Protein AF-A0A1B2DSV4-F1 (afdb_monomer)

Secondary structure (DSSP, 8-state):
----HHHHHHHHHHHHHHHHHHHHTT---HHHHHHHHHHHHHTHHHHHHHHHHHHTTT---GGGS-TTHHHHHHHHHH-TT-

Radius of gyration: 12.59 Å; Cα contacts (8 Å, |Δi|>4): 50; chains: 1; bounding box: 25×32×31 Å

Nearest PDB structures (foldseek):
  5vxj-assembly5_I  TM=3.387E-01  e=8.291E+00  Shigella flexneri

Mean predicted aligned error: 4.22 Å

pLDDT: mean 91.2, std 10.88, range [46.25, 98.12]

Organism: NCBI:txid1870819

Structure (mmCIF, N/CA/C/O backbone):
data_AF-A0A1B2DSV4-F1
#
_entry.id   AF-A0A1B2DSV4-F1
#
loop_
_atom_site.group_PDB
_atom_site.id
_atom_site.type_symbol
_atom_site.label_atom_id
_atom_site.label_alt_id
_atom_site.label_comp_id
_atom_site.label_asym_id
_atom_site.label_entity_id
_atom_site.label_seq_id
_atom_site.pdbx_PDB_ins_code
_atom_site.Cartn_x
_atom_site.Cartn_y
_atom_site.Cartn_z
_atom_site.occupancy
_atom_site.B_iso_or_equiv
_atom_site.auth_seq_id
_atom_site.auth_comp_id
_atom_site.auth_asym_id
_atom_site.auth_atom_id
_atom_site.pdbx_PDB_model_num
ATOM 1 N N . MET A 1 1 ? 5.707 17.286 -14.722 1.00 59.00 1 MET A N 1
ATOM 2 C CA . MET A 1 1 ? 7.011 16.711 -14.346 1.00 59.00 1 MET A CA 1
ATOM 3 C C . MET A 1 1 ? 6.694 15.298 -13.925 1.00 59.00 1 MET A C 1
ATOM 5 O O . MET A 1 1 ? 5.962 15.140 -12.957 1.00 59.00 1 MET A O 1
ATOM 9 N N . ASP A 1 2 ? 7.079 14.314 -14.729 1.00 84.94 2 ASP A N 1
ATOM 10 C CA . ASP A 1 2 ? 6.800 12.915 -14.412 1.00 84.94 2 ASP A CA 1
ATOM 11 C C . ASP A 1 2 ? 7.879 12.399 -13.465 1.00 84.94 2 ASP A C 1
ATOM 13 O O . ASP A 1 2 ? 9.061 12.667 -13.678 1.00 84.94 2 ASP A O 1
ATOM 17 N N . LEU A 1 3 ? 7.463 11.690 -12.416 1.00 90.12 3 LEU A N 1
ATOM 18 C CA . LEU A 1 3 ? 8.383 11.032 -11.494 1.00 90.12 3 LEU A CA 1
ATOM 19 C C . LEU A 1 3 ? 9.053 9.849 -12.192 1.00 90.12 3 LEU A C 1
ATOM 21 O O . LEU A 1 3 ? 8.389 9.065 -12.886 1.00 90.12 3 LEU A O 1
ATOM 25 N N . ASN A 1 4 ? 10.352 9.693 -11.969 1.00 94.94 4 ASN A N 1
ATOM 26 C CA . ASN A 1 4 ? 11.075 8.501 -12.384 1.00 94.94 4 ASN A CA 1
ATOM 27 C C . ASN A 1 4 ? 10.704 7.290 -11.500 1.00 94.94 4 ASN A C 1
ATOM 29 O O . ASN A 1 4 ? 9.934 7.397 -10.545 1.00 94.94 4 ASN A O 1
ATOM 33 N N . LEU A 1 5 ? 11.226 6.110 -11.841 1.00 94.62 5 LEU A N 1
ATOM 34 C CA . LEU A 1 5 ? 10.889 4.861 -11.156 1.00 94.62 5 LEU A CA 1
ATOM 35 C C . LEU A 1 5 ? 11.231 4.883 -9.657 1.00 94.62 5 LEU A C 1
ATOM 37 O O . LEU A 1 5 ? 10.417 4.467 -8.835 1.00 94.62 5 LEU A O 1
ATOM 41 N N . GLU A 1 6 ? 12.415 5.388 -9.312 1.00 95.69 6 GLU A N 1
ATOM 42 C CA . GLU A 1 6 ? 12.906 5.462 -7.933 1.00 95.69 6 GLU A CA 1
ATOM 43 C C . GLU A 1 6 ? 12.102 6.477 -7.121 1.00 95.69 6 GLU A C 1
ATOM 45 O O . GLU A 1 6 ? 11.721 6.203 -5.985 1.00 95.69 6 GLU A O 1
ATOM 50 N N . GLU A 1 7 ? 11.768 7.618 -7.724 1.00 96.81 7 GLU A N 1
ATOM 51 C CA . GLU A 1 7 ? 10.935 8.648 -7.102 1.00 96.81 7 GLU A CA 1
ATOM 52 C C . GLU A 1 7 ? 9.511 8.146 -6.842 1.00 96.81 7 GLU A C 1
ATOM 54 O O . GLU A 1 7 ? 8.970 8.372 -5.759 1.00 96.81 7 GLU A O 1
ATOM 59 N N . LYS A 1 8 ? 8.906 7.426 -7.799 1.00 95.50 8 LYS A N 1
ATOM 60 C CA . LYS A 1 8 ? 7.592 6.786 -7.611 1.00 95.50 8 LYS A CA 1
ATOM 61 C C . LYS A 1 8 ? 7.632 5.758 -6.489 1.00 95.50 8 LYS A C 1
ATOM 63 O O . LYS A 1 8 ? 6.736 5.744 -5.646 1.00 95.50 8 LYS A O 1
ATOM 68 N N . PHE A 1 9 ? 8.667 4.917 -6.478 1.00 96.44 9 PHE A N 1
ATOM 69 C CA . PHE A 1 9 ? 8.868 3.924 -5.432 1.00 96.44 9 PHE A CA 1
ATOM 70 C C . PHE A 1 9 ? 8.967 4.584 -4.056 1.00 96.44 9 PHE A C 1
ATOM 72 O O . PHE A 1 9 ? 8.144 4.304 -3.185 1.00 96.44 9 PHE A O 1
ATOM 79 N N . ALA A 1 10 ? 9.911 5.511 -3.889 1.00 97.44 10 ALA A N 1
ATOM 80 C CA . ALA A 1 10 ? 10.158 6.193 -2.624 1.00 97.44 10 ALA A CA 1
ATOM 81 C C . ALA A 1 10 ? 8.924 6.955 -2.123 1.00 97.44 10 ALA A C 1
ATOM 83 O O . ALA A 1 10 ? 8.581 6.871 -0.944 1.00 97.44 10 ALA A O 1
ATOM 84 N N . LEU A 1 11 ? 8.218 7.654 -3.017 1.00 97.38 11 LEU A N 1
ATOM 85 C CA . LEU A 1 11 ? 7.003 8.376 -2.653 1.00 97.38 11 LEU A CA 1
ATOM 86 C C . LEU A 1 11 ? 5.901 7.428 -2.166 1.00 97.38 11 LEU A C 1
ATOM 88 O O . LEU A 1 11 ? 5.243 7.723 -1.170 1.00 97.38 11 LEU A O 1
ATOM 92 N N . MET A 1 12 ? 5.709 6.284 -2.828 1.00 97.50 12 MET A N 1
ATOM 93 C CA . MET A 1 12 ? 4.692 5.317 -2.413 1.00 97.50 12 MET A CA 1
ATOM 94 C C . MET A 1 12 ? 4.988 4.715 -1.036 1.00 97.50 12 MET A C 1
ATOM 96 O O . MET A 1 12 ? 4.056 4.525 -0.260 1.00 97.50 12 MET A O 1
ATOM 100 N N . ILE A 1 13 ? 6.260 4.466 -0.696 1.00 97.94 13 ILE A N 1
ATOM 101 C CA . ILE A 1 13 ? 6.636 4.015 0.656 1.00 97.94 13 ILE A CA 1
ATOM 102 C C . ILE A 1 13 ? 6.151 5.016 1.709 1.00 97.94 13 ILE A C 1
ATOM 104 O O . ILE A 1 13 ? 5.440 4.629 2.635 1.00 97.94 13 ILE A O 1
ATOM 108 N N . ILE A 1 14 ? 6.447 6.304 1.512 1.00 98.12 14 ILE A N 1
ATOM 109 C CA . ILE A 1 14 ? 6.045 7.373 2.438 1.00 98.12 14 ILE A CA 1
ATOM 110 C C . ILE A 1 14 ? 4.518 7.462 2.546 1.00 98.12 14 ILE A C 1
ATOM 112 O O . ILE A 1 14 ? 3.979 7.632 3.641 1.00 98.12 14 ILE A O 1
ATOM 116 N N . ILE A 1 15 ? 3.807 7.348 1.420 1.00 97.75 15 ILE A N 1
ATOM 117 C CA . ILE A 1 15 ? 2.340 7.378 1.391 1.00 97.75 15 ILE A CA 1
ATOM 118 C C . ILE A 1 15 ? 1.760 6.206 2.190 1.00 97.75 15 ILE A C 1
ATOM 120 O O . ILE A 1 15 ? 0.857 6.412 2.997 1.00 97.75 15 ILE A O 1
ATOM 124 N N . VAL A 1 16 ? 2.278 4.993 1.989 1.00 98.12 16 VAL A N 1
ATOM 125 C CA . VAL A 1 16 ? 1.817 3.779 2.674 1.00 98.12 16 VAL A CA 1
ATOM 126 C C . VAL A 1 16 ? 2.062 3.859 4.182 1.00 98.12 16 VAL A C 1
ATOM 128 O O . VAL A 1 16 ? 1.147 3.577 4.957 1.00 98.12 16 VAL A O 1
ATOM 131 N N . GLU A 1 17 ? 3.251 4.298 4.600 1.00 97.88 17 GLU A N 1
ATOM 132 C CA . GLU A 1 17 ? 3.580 4.540 6.013 1.00 97.88 17 GLU A CA 1
ATOM 133 C C . GLU A 1 17 ? 2.630 5.573 6.633 1.00 97.88 17 GLU A C 1
ATOM 135 O O . GLU A 1 17 ? 1.989 5.314 7.652 1.00 97.88 17 GLU A O 1
ATOM 140 N N . SER A 1 18 ? 2.454 6.712 5.959 1.00 97.50 18 SER A N 1
ATOM 141 C CA . SER A 1 18 ? 1.567 7.785 6.424 1.00 97.50 18 SER A CA 1
ATOM 142 C C . SER A 1 18 ? 0.110 7.329 6.514 1.00 97.50 18 SER A C 1
ATOM 144 O O . SER A 1 18 ? -0.619 7.724 7.425 1.00 97.50 18 SER A O 1
ATOM 146 N N . TYR A 1 19 ? -0.336 6.495 5.574 1.00 97.81 19 TYR A N 1
ATOM 147 C CA . TYR A 1 19 ? -1.697 5.976 5.566 1.00 97.81 19 TYR A CA 1
ATOM 148 C C . TYR A 1 19 ? -1.924 4.956 6.687 1.00 97.81 19 TYR A C 1
ATOM 150 O O . TYR A 1 19 ? -2.959 5.005 7.348 1.00 97.81 19 TYR A O 1
ATOM 158 N N . ASN A 1 20 ? -0.944 4.096 6.980 1.00 97.56 20 ASN A N 1
ATOM 159 C CA . ASN A 1 20 ? -0.991 3.215 8.150 1.00 97.56 20 ASN A CA 1
ATOM 160 C C . ASN A 1 20 ? -1.172 4.004 9.461 1.00 97.56 20 ASN A C 1
ATOM 162 O O . ASN A 1 20 ? -2.007 3.649 10.303 1.00 97.56 20 ASN A O 1
ATOM 166 N N . ASP A 1 21 ? -0.435 5.102 9.613 1.00 96.81 21 ASP A N 1
ATOM 167 C CA . ASP A 1 21 ? -0.549 5.976 10.782 1.00 96.81 21 ASP A CA 1
ATOM 168 C C . ASP A 1 21 ? -1.911 6.685 10.827 1.00 96.81 21 ASP A C 1
ATOM 170 O O . ASP A 1 21 ? -2.528 6.801 11.891 1.00 96.81 21 ASP A O 1
ATOM 174 N N . ALA A 1 22 ? -2.433 7.108 9.671 1.00 96.88 22 ALA A N 1
ATOM 175 C CA . ALA A 1 22 ? -3.761 7.707 9.564 1.00 96.88 22 ALA A CA 1
ATOM 176 C C . ALA A 1 22 ? -4.879 6.727 9.956 1.00 96.88 22 ALA A C 1
ATOM 178 O O . ALA A 1 22 ? -5.807 7.133 10.660 1.00 96.88 22 ALA A O 1
ATOM 179 N N . ILE A 1 23 ? -4.785 5.449 9.565 1.00 96.25 23 ILE A N 1
ATOM 180 C CA . ILE A 1 23 ? -5.734 4.404 9.991 1.00 96.25 23 ILE A CA 1
ATOM 181 C C . ILE A 1 23 ? -5.680 4.256 11.513 1.00 96.25 23 ILE A C 1
ATOM 183 O O . ILE A 1 23 ? -6.711 4.346 12.177 1.00 96.25 23 ILE A O 1
ATOM 187 N N . SER A 1 24 ? -4.474 4.119 12.071 1.00 94.12 24 SER A N 1
ATOM 188 C CA . SER A 1 24 ? -4.259 3.989 13.521 1.00 94.12 24 SER A CA 1
ATOM 189 C C . SER A 1 24 ? -4.830 5.180 14.305 1.00 94.12 24 SER A C 1
ATOM 191 O O . SER A 1 24 ? -5.318 5.030 15.424 1.00 94.12 24 SER A O 1
ATOM 193 N N . GLY A 1 25 ? -4.803 6.373 13.705 1.00 93.81 25 GLY A N 1
ATOM 194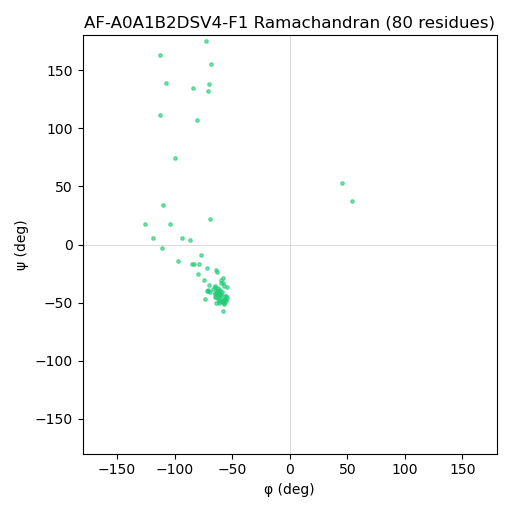 C CA . GLY A 1 25 ? -5.360 7.601 14.265 1.00 93.81 25 GLY A CA 1
ATOM 195 C C . GLY A 1 25 ? -6.849 7.852 13.991 1.00 93.81 25 GLY A C 1
ATOM 196 O O . GLY A 1 25 ? -7.320 8.925 14.370 1.00 93.81 25 GLY A O 1
ATOM 197 N N . ASN A 1 26 ? -7.580 6.938 13.335 1.00 91.56 26 ASN A N 1
ATOM 198 C CA . ASN A 1 26 ? -8.960 7.142 12.849 1.00 91.56 26 ASN A CA 1
ATOM 199 C C . ASN A 1 26 ? -9.126 8.395 11.959 1.00 91.56 26 ASN A C 1
ATOM 201 O O . ASN A 1 26 ? -10.119 9.116 12.049 1.00 91.56 26 ASN A O 1
ATOM 205 N N . LYS A 1 27 ? -8.125 8.676 11.120 1.00 93.38 27 LYS A N 1
ATOM 206 C CA . LYS 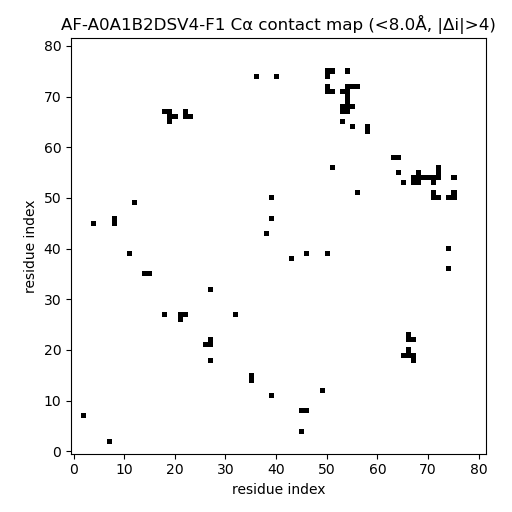A 1 27 ? -8.078 9.808 10.172 1.00 93.38 27 LYS A CA 1
ATOM 207 C C . LYS A 1 27 ? -7.977 9.358 8.712 1.00 93.38 27 LYS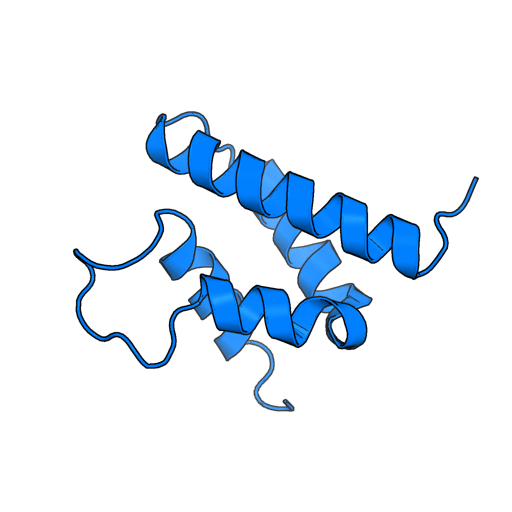 A C 1
ATOM 209 O O . LYS A 1 27 ? -7.759 10.188 7.838 1.00 93.38 27 LYS A O 1
ATOM 214 N N . ALA A 1 28 ? -8.060 8.056 8.455 1.00 91.38 28 ALA A N 1
ATOM 215 C CA . ALA A 1 28 ? -8.024 7.521 7.104 1.00 91.38 28 ALA A CA 1
ATOM 216 C C . ALA A 1 28 ? -9.325 7.851 6.361 1.00 91.38 28 ALA A C 1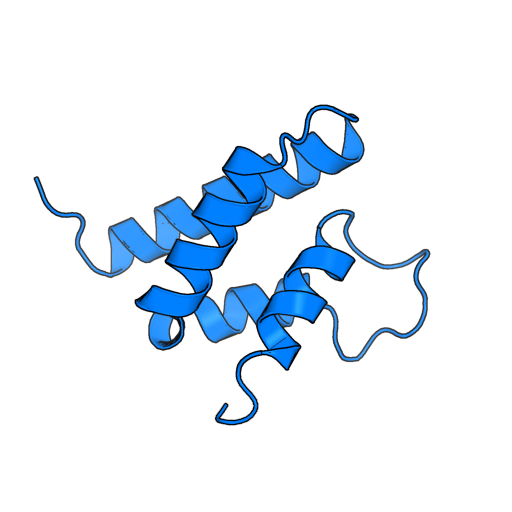
ATOM 218 O O . ALA A 1 28 ? -10.418 7.639 6.885 1.00 91.38 28 ALA A O 1
ATOM 219 N N . GLU A 1 29 ? -9.190 8.351 5.136 1.00 92.12 29 GLU A N 1
ATOM 220 C CA . GLU A 1 29 ? -10.311 8.652 4.249 1.00 92.12 29 GLU A CA 1
ATOM 221 C C . GLU A 1 29 ? -10.369 7.626 3.102 1.00 92.12 29 GLU A C 1
ATOM 223 O O . GLU A 1 29 ? -9.341 7.235 2.544 1.00 92.12 29 GLU A O 1
ATOM 228 N N . GLU A 1 30 ? -11.575 7.183 2.738 1.00 88.94 30 GLU A N 1
ATOM 229 C CA . GLU A 1 30 ? -11.799 6.109 1.754 1.00 88.94 30 GLU A CA 1
ATOM 230 C C . GLU A 1 30 ? -11.304 6.470 0.341 1.00 88.94 30 GLU A C 1
ATOM 232 O O . GLU A 1 30 ? -10.660 5.663 -0.325 1.00 88.94 30 GLU A O 1
ATOM 237 N N . ASN A 1 31 ? -11.499 7.719 -0.084 1.00 92.31 31 ASN A N 1
ATOM 238 C CA . ASN A 1 31 ? -10.961 8.267 -1.337 1.00 92.31 31 ASN A CA 1
ATOM 239 C C . ASN A 1 31 ? -9.426 8.158 -1.424 1.00 92.31 31 ASN A C 1
ATOM 241 O O . ASN A 1 31 ? -8.879 7.935 -2.505 1.00 92.31 31 ASN A O 1
ATOM 245 N N . ILE A 1 32 ? -8.716 8.311 -0.301 1.00 94.56 32 ILE A N 1
ATOM 246 C CA . ILE A 1 32 ? -7.259 8.149 -0.254 1.00 94.56 32 ILE A CA 1
ATOM 247 C C . ILE A 1 32 ? -6.889 6.672 -0.402 1.00 94.56 32 ILE A C 1
ATOM 249 O O . ILE A 1 32 ? -5.957 6.356 -1.144 1.00 94.56 32 ILE A O 1
ATOM 253 N N . ALA A 1 33 ? -7.649 5.766 0.219 1.00 95.00 33 ALA A N 1
ATOM 254 C CA . ALA A 1 33 ? -7.472 4.322 0.062 1.00 95.00 33 ALA A CA 1
ATOM 255 C C . ALA A 1 33 ? -7.551 3.899 -1.414 1.00 95.00 33 ALA A C 1
ATOM 257 O O . ALA A 1 33 ? -6.682 3.175 -1.907 1.00 95.00 33 ALA A O 1
ATOM 258 N N . GLU A 1 34 ? -8.560 4.388 -2.140 1.00 95.31 34 GLU A N 1
ATOM 259 C CA . GLU A 1 34 ? -8.753 4.081 -3.561 1.00 95.31 34 GLU A CA 1
ATOM 260 C C . GLU A 1 34 ? -7.595 4.585 -4.430 1.00 95.31 34 GLU A C 1
ATOM 262 O O . GLU A 1 34 ? -7.129 3.866 -5.318 1.00 95.31 34 GLU A O 1
ATOM 267 N N . LEU A 1 35 ? -7.080 5.788 -4.154 1.00 96.38 35 LEU A N 1
ATOM 268 C CA . LEU A 1 35 ? -5.924 6.343 -4.865 1.00 96.38 35 LEU A CA 1
ATOM 269 C C . LEU A 1 35 ? -4.654 5.527 -4.611 1.00 96.38 35 LEU A C 1
ATOM 271 O O . LEU A 1 35 ? -3.929 5.203 -5.556 1.00 96.38 35 LEU A O 1
ATOM 275 N N . ILE A 1 36 ? -4.398 5.162 -3.352 1.00 97.19 36 ILE A N 1
ATOM 276 C CA . ILE A 1 36 ? -3.258 4.315 -2.980 1.00 97.19 36 ILE A CA 1
ATOM 277 C C . ILE A 1 36 ? -3.365 2.968 -3.696 1.00 97.19 36 ILE A C 1
ATOM 279 O O . ILE A 1 36 ? -2.414 2.543 -4.353 1.00 97.19 36 ILE A O 1
ATOM 283 N N . LYS A 1 37 ? -4.540 2.334 -3.644 1.00 96.62 37 LYS A N 1
ATOM 284 C CA . LYS A 1 37 ? -4.813 1.058 -4.310 1.00 96.62 37 LYS A CA 1
ATOM 285 C C . LYS A 1 37 ? -4.585 1.146 -5.816 1.00 96.62 37 LYS A C 1
ATOM 287 O O . LYS A 1 37 ? -3.893 0.297 -6.374 1.00 96.62 37 LYS A O 1
ATOM 292 N N . TYR A 1 38 ? -5.114 2.180 -6.469 1.00 95.75 38 TYR A N 1
ATOM 293 C CA . TYR A 1 38 ? -4.921 2.404 -7.902 1.00 95.75 38 TYR A CA 1
ATOM 294 C C . TYR A 1 38 ? -3.437 2.473 -8.274 1.00 95.75 38 TYR A C 1
ATOM 296 O O . TYR A 1 38 ? -3.008 1.807 -9.217 1.00 95.75 38 TYR A O 1
ATOM 304 N N . HIS A 1 39 ? -2.640 3.240 -7.529 1.00 95.94 39 HIS A N 1
ATOM 305 C CA . HIS A 1 39 ? -1.216 3.392 -7.815 1.00 95.94 39 HIS A CA 1
ATOM 306 C C . HIS A 1 39 ? -0.402 2.129 -7.505 1.00 95.94 39 HIS A C 1
ATOM 308 O O . HIS A 1 39 ? 0.451 1.759 -8.312 1.00 95.94 39 HIS A O 1
ATOM 314 N N . LEU A 1 40 ? -0.698 1.439 -6.400 1.00 96.38 40 LEU A N 1
ATOM 315 C CA . LEU A 1 40 ? -0.061 0.165 -6.054 1.00 96.38 40 LEU A CA 1
ATOM 316 C C . LEU A 1 40 ? -0.328 -0.917 -7.107 1.00 96.38 40 LEU A C 1
ATOM 318 O O . LEU A 1 40 ? 0.591 -1.650 -7.451 1.00 96.38 40 LEU A O 1
ATOM 322 N N . ILE A 1 41 ? -1.548 -0.991 -7.651 1.00 95.31 41 ILE A N 1
ATOM 323 C CA . ILE A 1 41 ? -1.902 -1.958 -8.703 1.00 95.31 41 ILE A CA 1
ATOM 324 C C . ILE A 1 41 ? -1.294 -1.554 -10.050 1.00 95.31 41 ILE A C 1
ATOM 326 O O . ILE A 1 41 ? -0.707 -2.380 -10.745 1.00 95.31 41 ILE A O 1
ATOM 330 N N . ARG A 1 42 ? -1.414 -0.280 -10.442 1.00 94.06 42 ARG A N 1
ATOM 331 C CA . ARG A 1 42 ? -0.929 0.196 -11.747 1.00 94.06 42 ARG A CA 1
ATOM 332 C C . ARG A 1 42 ? 0.577 -0.002 -11.909 1.00 94.06 42 ARG A C 1
ATOM 334 O O . ARG A 1 42 ? 1.034 -0.344 -12.996 1.00 94.06 42 ARG A O 1
ATOM 341 N N . ASP A 1 43 ? 1.331 0.236 -10.842 1.00 94.62 43 ASP A N 1
ATOM 342 C CA . ASP A 1 43 ? 2.787 0.143 -10.813 1.00 94.62 43 ASP A CA 1
ATOM 343 C C . ASP A 1 43 ? 3.243 -1.072 -9.955 1.00 94.62 43 ASP A C 1
ATOM 345 O O . ASP A 1 43 ? 4.284 -1.035 -9.300 1.00 94.62 43 ASP A O 1
ATOM 349 N N . VAL A 1 44 ? 2.478 -2.179 -9.958 1.00 94.44 44 VAL A N 1
ATOM 350 C CA . VAL A 1 44 ? 2.689 -3.346 -9.066 1.00 94.44 44 VAL A CA 1
ATOM 351 C C . VAL A 1 44 ? 4.100 -3.929 -9.124 1.00 94.44 44 VAL A C 1
ATOM 353 O O . VAL A 1 44 ? 4.666 -4.276 -8.091 1.00 94.44 44 VAL A O 1
ATOM 356 N N . ASN A 1 45 ? 4.727 -3.950 -10.303 1.00 94.31 45 ASN A N 1
ATOM 357 C CA . ASN A 1 45 ? 6.067 -4.514 -10.495 1.00 94.31 45 ASN A CA 1
ATOM 358 C C . ASN A 1 45 ? 7.138 -3.854 -9.615 1.00 94.31 45 ASN A C 1
ATOM 360 O O . ASN A 1 45 ? 8.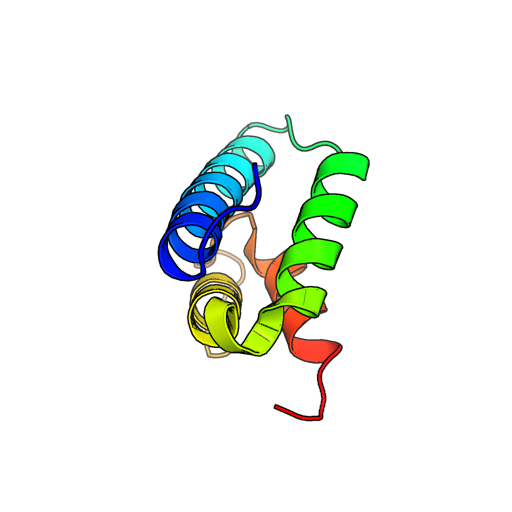119 -4.504 -9.262 1.00 94.31 45 ASN A O 1
ATOM 364 N N . ILE A 1 46 ? 6.967 -2.577 -9.256 1.00 96.19 46 ILE A N 1
ATOM 365 C CA . ILE A 1 46 ? 7.894 -1.884 -8.351 1.00 96.19 46 ILE A CA 1
ATOM 366 C C . ILE A 1 46 ? 7.425 -1.873 -6.897 1.00 96.19 46 ILE A C 1
ATOM 368 O O . ILE A 1 46 ? 8.219 -1.578 -6.010 1.00 96.19 46 ILE A O 1
ATOM 372 N N . HIS A 1 47 ? 6.160 -2.201 -6.635 1.00 96.25 47 HIS A N 1
ATOM 373 C CA . HIS A 1 47 ? 5.559 -2.131 -5.302 1.00 96.25 47 HIS A CA 1
ATOM 374 C C . HIS A 1 47 ? 5.239 -3.497 -4.695 1.00 96.25 47 HIS A C 1
ATOM 376 O O . HIS A 1 47 ? 4.818 -3.551 -3.543 1.00 96.25 47 HIS A O 1
ATOM 382 N N . ILE A 1 48 ? 5.465 -4.601 -5.409 1.00 94.94 48 ILE A N 1
ATOM 383 C CA . ILE A 1 48 ? 5.083 -5.938 -4.948 1.00 94.94 48 ILE A CA 1
ATOM 384 C C . ILE A 1 48 ? 5.666 -6.282 -3.574 1.00 94.94 48 ILE A C 1
ATOM 386 O O . ILE A 1 48 ? 4.948 -6.728 -2.683 1.00 94.94 48 ILE A O 1
ATOM 390 N N . ASN A 1 49 ? 6.942 -5.974 -3.346 1.00 94.88 49 ASN A N 1
ATOM 391 C CA . ASN A 1 49 ? 7.580 -6.217 -2.053 1.00 94.88 49 ASN A CA 1
ATOM 392 C C . ASN A 1 49 ? 6.963 -5.362 -0.939 1.00 94.88 49 ASN A C 1
ATOM 394 O O . ASN A 1 49 ? 6.822 -5.832 0.185 1.00 94.88 49 ASN A O 1
ATOM 398 N N . THR A 1 50 ? 6.562 -4.127 -1.252 1.00 96.44 50 THR A N 1
ATOM 399 C CA . THR A 1 50 ? 5.833 -3.254 -0.327 1.00 96.44 50 THR A CA 1
ATOM 400 C C . THR A 1 50 ? 4.476 -3.863 0.013 1.00 96.44 50 THR A C 1
ATOM 402 O O . THR A 1 50 ? 4.163 -4.014 1.190 1.00 96.44 50 THR A O 1
ATOM 405 N N . ILE A 1 51 ? 3.699 -4.273 -0.995 1.00 97.06 51 ILE A N 1
ATOM 406 C CA . ILE A 1 51 ? 2.384 -4.898 -0.802 1.00 97.06 51 ILE A CA 1
ATOM 407 C C . ILE A 1 51 ? 2.524 -6.137 0.088 1.00 97.06 51 ILE A C 1
ATOM 409 O O . ILE A 1 51 ? 1.855 -6.218 1.113 1.00 97.06 51 ILE A O 1
ATOM 413 N N . CYS A 1 52 ? 3.439 -7.056 -0.232 1.00 94.75 52 CYS A N 1
ATOM 414 C CA . CYS A 1 52 ? 3.653 -8.277 0.549 1.00 94.75 52 CYS A CA 1
ATOM 415 C C . CYS A 1 52 ? 4.113 -7.992 1.987 1.00 94.75 52 CYS A C 1
ATOM 417 O O . CYS A 1 52 ? 3.596 -8.600 2.926 1.00 94.75 52 CYS A O 1
ATOM 419 N N . TYR A 1 53 ? 5.046 -7.051 2.174 1.00 95.12 53 TYR A N 1
ATOM 420 C CA . TYR A 1 53 ? 5.542 -6.668 3.498 1.00 95.12 53 TYR A CA 1
ATOM 421 C C . TYR A 1 53 ? 4.413 -6.175 4.408 1.00 95.12 53 TYR A C 1
ATOM 423 O O . TYR A 1 53 ? 4.293 -6.627 5.550 1.00 95.12 53 TYR A O 1
ATOM 431 N N . TRP A 1 54 ? 3.568 -5.278 3.896 1.00 96.94 54 TRP A N 1
ATOM 432 C CA . TRP A 1 54 ? 2.468 -4.705 4.668 1.00 96.94 54 TRP A CA 1
ATOM 433 C C . TRP A 1 54 ? 1.252 -5.631 4.757 1.00 96.94 54 TRP A C 1
ATOM 435 O O . TRP A 1 54 ? 0.507 -5.543 5.725 1.00 96.94 54 TRP A O 1
ATOM 445 N N . ALA A 1 55 ? 1.052 -6.534 3.795 1.00 95.62 55 ALA A N 1
ATOM 446 C CA . ALA A 1 55 ? -0.034 -7.512 3.820 1.00 95.62 55 ALA A CA 1
ATOM 447 C C . ALA A 1 55 ? 0.178 -8.623 4.855 1.00 95.62 55 ALA A C 1
ATOM 449 O O . ALA A 1 55 ? -0.800 -9.277 5.228 1.00 95.62 55 ALA A O 1
ATOM 450 N N . LYS A 1 56 ? 1.424 -8.844 5.312 1.00 94.19 56 LYS A N 1
ATOM 451 C CA . LYS A 1 56 ? 1.758 -9.845 6.340 1.00 94.19 56 LYS A CA 1
ATOM 452 C C . LYS A 1 56 ? 1.056 -11.181 6.055 1.00 94.19 56 LYS A C 1
ATOM 454 O O . LYS A 1 56 ? 0.289 -11.672 6.878 1.00 94.19 56 LYS A O 1
ATOM 459 N N . LEU A 1 57 ? 1.236 -11.702 4.837 1.00 88.88 57 LEU A N 1
ATOM 460 C CA . LEU A 1 57 ? 0.489 -12.870 4.344 1.00 88.88 57 LEU A CA 1
ATOM 461 C C . LEU A 1 57 ? 0.768 -14.148 5.149 1.00 88.88 57 LEU A C 1
ATOM 463 O O . LEU A 1 57 ? -0.085 -15.024 5.181 1.00 88.88 57 LEU A O 1
ATOM 467 N N . ASP A 1 58 ? 1.919 -14.214 5.822 1.00 87.19 58 ASP A N 1
ATOM 468 C CA . ASP A 1 58 ? 2.328 -15.339 6.670 1.00 87.19 58 ASP A CA 1
ATOM 469 C C . ASP A 1 58 ? 1.957 -15.161 8.161 1.00 87.19 58 ASP A C 1
ATOM 471 O O . ASP A 1 58 ? 2.380 -15.962 8.991 1.00 87.19 58 ASP A O 1
ATOM 475 N N . GLU A 1 59 ? 1.228 -14.099 8.530 1.00 88.88 59 GLU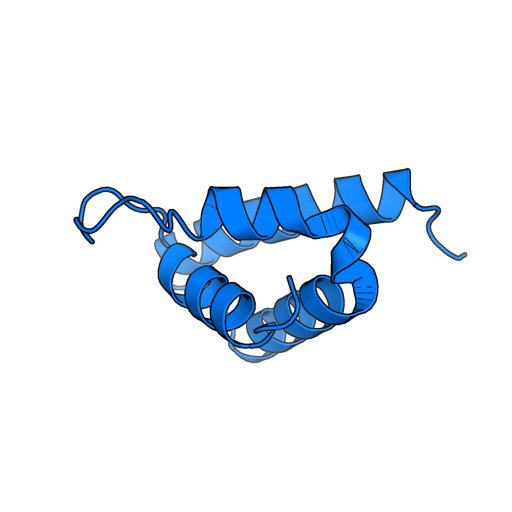 A N 1
ATOM 476 C CA . GLU A 1 59 ? 0.799 -13.834 9.913 1.00 88.88 59 GLU A CA 1
ATOM 477 C C . GLU A 1 59 ? -0.721 -13.971 10.034 1.00 88.88 59 GLU A C 1
ATOM 479 O O . GLU A 1 59 ? -1.476 -13.146 9.516 1.00 88.88 59 GLU A O 1
ATOM 484 N N . ASP A 1 60 ? -1.187 -14.996 10.737 1.00 80.50 60 ASP A N 1
ATOM 485 C CA . ASP A 1 60 ? -2.620 -15.219 10.948 1.00 80.50 60 ASP A CA 1
ATOM 486 C C . ASP A 1 60 ? -3.163 -14.426 12.150 1.00 80.50 60 ASP A C 1
ATOM 488 O O . ASP A 1 60 ? -4.378 -14.222 12.254 1.00 80.50 60 ASP A O 1
ATOM 492 N N . ASP A 1 61 ? -2.288 -13.940 13.039 1.00 86.69 61 ASP A N 1
ATOM 493 C CA . ASP A 1 61 ? -2.689 -13.167 14.211 1.00 86.69 61 ASP A CA 1
ATOM 494 C C . ASP A 1 61 ? -2.977 -11.700 13.859 1.00 86.69 61 ASP A C 1
ATOM 496 O O . ASP A 1 61 ? -2.079 -10.890 13.627 1.00 86.69 61 ASP A O 1
ATOM 500 N N . ILE A 1 62 ? -4.262 -11.340 13.863 1.00 78.94 62 ILE A N 1
ATOM 501 C CA . ILE A 1 62 ? -4.752 -9.986 13.570 1.00 78.94 62 ILE A CA 1
ATOM 502 C C . ILE A 1 62 ? -4.260 -8.961 14.611 1.00 78.94 62 ILE A C 1
ATOM 504 O O . ILE A 1 62 ? -4.200 -7.768 14.309 1.00 78.94 62 ILE A O 1
ATOM 508 N N . GLU A 1 63 ? -3.879 -9.383 15.818 1.00 82.50 63 GLU A N 1
ATOM 509 C CA . GLU A 1 63 ? -3.329 -8.472 16.829 1.00 82.50 63 GLU A CA 1
ATOM 510 C C . GLU A 1 63 ? -1.850 -8.131 16.577 1.00 82.50 63 GLU A C 1
ATOM 512 O O . GLU A 1 63 ? -1.361 -7.122 17.088 1.00 82.50 63 GLU A O 1
ATOM 517 N N . ASN A 1 64 ? -1.146 -8.911 15.746 1.00 86.69 64 ASN A N 1
ATOM 518 C CA . ASN A 1 64 ? 0.278 -8.725 15.445 1.00 86.69 64 ASN A CA 1
A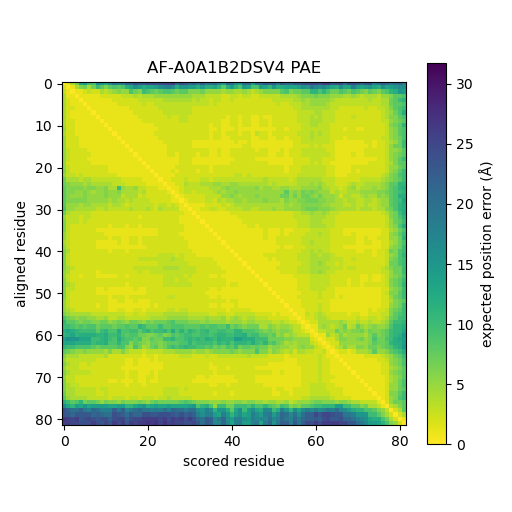TOM 519 C C . ASN A 1 64 ? 0.549 -8.101 14.061 1.00 86.69 64 ASN A C 1
ATOM 521 O O . ASN A 1 64 ? 1.659 -8.184 13.522 1.00 86.69 64 ASN A O 1
ATOM 525 N N . VAL A 1 65 ? -0.458 -7.480 13.446 1.00 93.12 65 VAL A N 1
ATOM 526 C CA . VAL A 1 65 ? -0.316 -6.871 12.119 1.00 93.12 65 VAL A CA 1
ATOM 527 C C . VAL A 1 65 ? -0.421 -5.348 12.152 1.00 93.12 65 VAL A C 1
ATOM 529 O O . VAL A 1 65 ? -0.899 -4.737 13.103 1.00 93.12 65 VAL A O 1
ATOM 532 N N . PHE A 1 66 ? 0.041 -4.709 11.079 1.00 95.19 66 PHE A N 1
ATOM 533 C CA . PHE A 1 66 ? -0.096 -3.265 10.899 1.00 95.19 66 PHE A CA 1
ATOM 534 C C . PHE A 1 66 ? -1.560 -2.873 10.676 1.00 95.19 66 PHE A C 1
ATOM 536 O O . PHE A 1 66 ? -2.332 -3.655 10.116 1.00 95.19 66 PHE A O 1
ATOM 543 N N . ALA A 1 67 ? -1.928 -1.634 10.995 1.00 95.88 67 ALA A N 1
ATOM 544 C CA . ALA A 1 67 ? -3.287 -1.136 10.782 1.00 95.88 67 ALA A CA 1
ATOM 545 C C . ALA A 1 67 ? -3.712 -1.181 9.301 1.00 95.88 67 ALA A C 1
ATOM 547 O O . ALA A 1 67 ? -4.869 -1.455 8.988 1.00 95.88 67 ALA A O 1
ATOM 548 N N . ILE A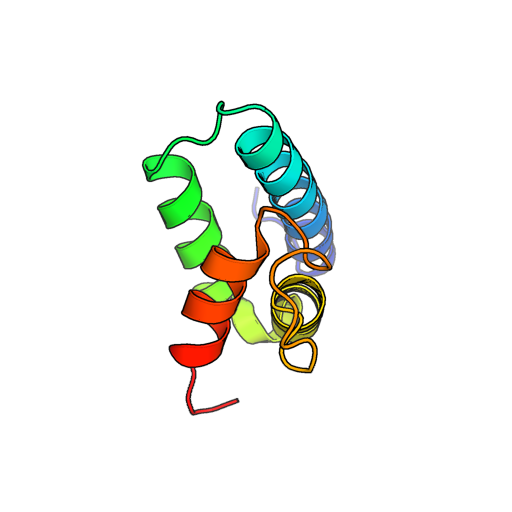 1 68 ? -2.769 -0.979 8.377 1.00 96.94 68 ILE A N 1
ATOM 549 C CA . ILE A 1 68 ? -3.008 -1.058 6.926 1.00 96.94 68 ILE A CA 1
ATOM 550 C C . ILE A 1 68 ? -3.105 -2.496 6.380 1.00 96.94 68 ILE A C 1
ATOM 552 O O . ILE A 1 68 ? -3.472 -2.704 5.223 1.00 96.94 68 ILE A O 1
ATOM 556 N N . THR A 1 69 ? -2.795 -3.509 7.189 1.00 96.56 69 THR A N 1
ATOM 557 C CA . THR A 1 69 ? -2.693 -4.903 6.729 1.00 96.56 69 THR A CA 1
ATOM 558 C C . THR A 1 69 ? -3.944 -5.413 6.008 1.00 96.56 69 THR A C 1
ATOM 560 O O . THR A 1 69 ? -3.788 -5.981 4.925 1.00 96.56 69 THR A O 1
ATOM 563 N N . PRO A 1 70 ? -5.183 -5.198 6.505 1.00 93.75 70 PRO A N 1
ATOM 564 C CA . PRO A 1 70 ? -6.382 -5.670 5.808 1.00 93.75 70 PRO A CA 1
ATOM 565 C C . PRO A 1 70 ? -6.512 -5.103 4.387 1.00 93.75 70 PRO A C 1
ATOM 567 O O . PRO 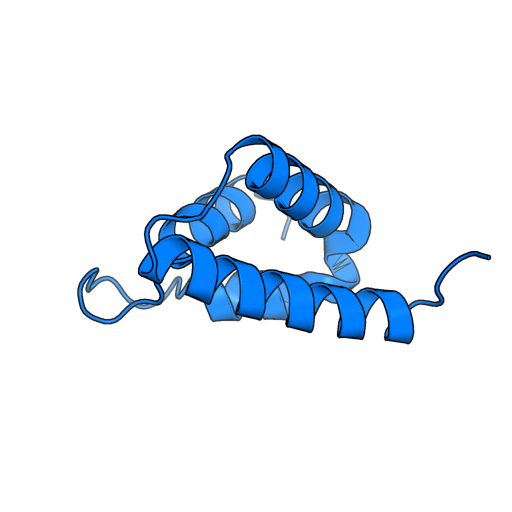A 1 70 ? -6.824 -5.838 3.453 1.00 93.75 70 PRO A O 1
ATOM 570 N N . PHE A 1 71 ? -6.193 -3.818 4.211 1.00 95.25 71 PHE A N 1
ATOM 571 C CA . PHE A 1 71 ? -6.199 -3.142 2.912 1.00 95.25 71 PHE A CA 1
ATOM 572 C C . PHE A 1 71 ? -5.139 -3.719 1.960 1.00 95.25 71 PHE A C 1
ATOM 574 O O . PHE A 1 71 ? -5.409 -3.966 0.787 1.00 95.25 71 PHE A O 1
ATOM 581 N N . MET A 1 72 ? -3.939 -4.002 2.467 1.00 96.31 72 MET A N 1
ATOM 582 C CA . MET A 1 72 ? -2.863 -4.582 1.656 1.00 96.31 72 MET A CA 1
ATOM 583 C C . MET A 1 72 ? -3.141 -6.034 1.260 1.00 96.31 72 MET A C 1
ATOM 585 O O . MET A 1 72 ? -2.820 -6.431 0.140 1.00 96.31 72 MET A O 1
ATOM 589 N N . ARG A 1 73 ? -3.795 -6.812 2.131 1.00 94.50 73 ARG A N 1
ATOM 590 C CA . ARG A 1 73 ? -4.276 -8.165 1.802 1.00 94.50 73 ARG A CA 1
ATOM 591 C C . ARG A 1 73 ? -5.296 -8.138 0.674 1.00 94.50 73 ARG A C 1
ATOM 593 O O . ARG A 1 73 ? -5.202 -8.952 -0.239 1.00 94.50 73 ARG A O 1
ATOM 600 N N . GLU A 1 74 ? -6.226 -7.186 0.699 1.00 93.12 74 GLU A N 1
ATOM 601 C CA . GLU A 1 74 ? -7.181 -7.006 -0.395 1.00 93.12 74 GLU A CA 1
ATOM 602 C C . GLU A 1 74 ? -6.447 -6.824 -1.731 1.00 93.12 74 GLU A C 1
ATOM 604 O O . GLU A 1 74 ? -6.717 -7.551 -2.685 1.00 93.12 74 GLU A O 1
ATOM 609 N N . ILE A 1 75 ? -5.450 -5.936 -1.775 1.00 94.06 75 ILE A N 1
ATOM 610 C CA . ILE A 1 75 ? -4.638 -5.689 -2.975 1.00 94.06 75 ILE A CA 1
ATOM 611 C C . ILE A 1 75 ? -3.889 -6.952 -3.412 1.00 94.06 75 ILE A C 1
ATOM 613 O O . ILE A 1 75 ? -3.969 -7.331 -4.580 1.00 94.06 75 ILE A O 1
ATOM 617 N N . ALA A 1 76 ? -3.215 -7.631 -2.481 1.00 91.62 76 ALA A N 1
ATOM 618 C CA . ALA A 1 76 ? -2.456 -8.849 -2.763 1.00 91.62 76 ALA A CA 1
ATOM 619 C C . ALA A 1 76 ? -3.328 -9.979 -3.344 1.00 91.62 76 ALA A C 1
ATOM 621 O O . ALA A 1 76 ? -2.850 -10.787 -4.133 1.00 91.62 76 ALA A O 1
ATOM 622 N N . THR A 1 77 ? -4.615 -10.038 -2.985 1.00 84.62 77 THR A N 1
ATOM 623 C CA . THR A 1 77 ? -5.542 -11.069 -3.493 1.00 84.62 77 THR A CA 1
ATOM 624 C C . THR A 1 77 ? -6.163 -10.759 -4.856 1.00 84.62 77 THR A C 1
ATOM 626 O O . THR A 1 77 ? -6.694 -11.671 -5.496 1.00 84.62 77 THR A O 1
ATOM 629 N N . ILE A 1 78 ? -6.118 -9.499 -5.302 1.00 73.31 78 ILE A N 1
ATOM 630 C CA . ILE A 1 78 ? -6.675 -9.065 -6.594 1.00 73.31 78 ILE A CA 1
ATOM 631 C C . ILE A 1 78 ? -5.780 -9.516 -7.750 1.00 73.31 78 ILE A C 1
ATOM 633 O O . ILE A 1 78 ? -6.289 -9.836 -8.824 1.00 73.31 78 ILE A O 1
ATOM 637 N N . ASP A 1 79 ? -4.473 -9.621 -7.519 1.00 59.53 79 ASP A N 1
ATOM 638 C CA . ASP A 1 79 ? -3.522 -10.072 -8.526 1.00 59.53 79 ASP A CA 1
ATOM 639 C C . ASP A 1 79 ? -3.172 -11.555 -8.327 1.00 59.53 79 ASP A C 1
ATOM 641 O O . ASP A 1 79 ? -2.090 -11.925 -7.883 1.00 59.53 79 ASP A O 1
ATOM 645 N N . LYS A 1 80 ? -4.106 -12.451 -8.681 1.00 48.41 80 LYS A N 1
ATOM 646 C CA . LYS A 1 80 ? -3.844 -13.907 -8.786 1.00 48.41 80 LYS A CA 1
ATOM 647 C C . LYS A 1 80 ? -2.924 -14.276 -9.972 1.00 48.41 80 LYS A C 1
ATOM 649 O O . LYS A 1 80 ? -2.948 -15.414 -10.438 1.00 48.41 80 LYS A O 1
ATOM 654 N N . THR A 1 81 ? -2.138 -13.317 -10.454 1.00 46.25 81 THR A N 1
ATOM 655 C CA . THR A 1 81 ? -1.123 -13.436 -11.510 1.00 46.25 81 THR A CA 1
ATOM 656 C C . THR A 1 81 ? 0.253 -12.932 -11.057 1.00 46.25 81 THR A C 1
ATOM 658 O O . THR A 1 81 ? 1.109 -12.681 -11.904 1.00 46.25 81 THR A O 1
ATOM 661 N N . LEU A 1 82 ? 0.470 -12.807 -9.742 1.00 50.78 82 LEU A N 1
ATOM 662 C CA . LEU A 1 82 ? 1.800 -12.686 -9.135 1.00 50.78 82 LEU A CA 1
ATOM 663 C C . LEU A 1 82 ? 2.535 -14.030 -9.100 1.00 50.78 82 LEU A C 1
ATOM 665 O O . LEU A 1 82 ? 1.894 -15.049 -8.749 1.00 50.78 82 LEU A O 1
#

Sequence (82 aa):
MDLNLEEKFALMIIIVESYNDAISGNKAEENIAELIKYHLIRDVNIHINTICYWAKLDEDDIENVFAITPFMREIATIDKTL

Solvent-accessible surface area (backbone atoms only — not comparable to full-atom values): 4876 Å² total; per-residue (Å²): 136,82,74,53,74,66,56,49,46,56,50,50,53,55,50,52,55,52,46,27,52,26,46,70,66,77,64,63,53,70,73,57,52,52,54,54,51,51,51,46,62,75,46,29,92,78,34,49,69,57,41,52,63,48,23,40,83,92,56,89,54,79,88,80,55,58,73,44,14,70,64,29,38,54,57,62,64,72,49,88,82,116

Foldseek 3Di:
DDDDLVRLLVVLLVLLVVQLVCLVVVNHDVVSLVVSLVSCLVSVVSCVVVLCVQLVVVDPDPVPHGSCNVSSVVSVVVCPPD